Protein AF-A0A3A4ZJ93-F1 (afdb_monomer)

Mean predicted aligned error: 7.64 Å

pLDDT: mean 80.26, std 7.68, range [59.0, 89.44]

Foldseek 3Di:
DCQQVVDPDQEGEDEEQDDDDPVVCVSSVVSNHDYDYDYNVVDDPVVVVVVVVVVCCVDPVNVVPNVVVD

Radius of gyration: 13.87 Å; Cα contacts (8 Å, |Δi|>4): 60; chains: 1; bounding box: 27×27×33 Å

Sequence (70 aa):
MAAIDYCTETHVVYVAASPPSGWCQSLASATGKKIVYLPIGAFSPVTLKKLRQFHVLEGHHVRRYASRYL

Secondary structure (DSSP, 8-state):
-HHHHS--SSEEEEEESSPPPHHHHHHHHHTT-EEEEEEGGGS-HHHHHHHHHHHHHHSTTGGGTGGG--

Structure (mmCIF, N/CA/C/O backbone):
data_AF-A0A3A4ZJ93-F1
#
_entry.id   AF-A0A3A4ZJ93-F1
#
loop_
_atom_site.group_PDB
_atom_site.id
_atom_site.type_symbol
_atom_site.label_atom_id
_atom_site.label_alt_id
_atom_site.label_comp_id
_atom_site.label_asym_id
_atom_site.label_entity_id
_atom_site.label_seq_id
_atom_site.pdbx_PDB_ins_code
_atom_site.Cartn_x
_atom_site.Cartn_y
_atom_site.Cartn_z
_atom_site.occupancy
_atom_site.B_iso_or_equiv
_atom_site.auth_seq_id
_atom_site.auth_comp_id
_atom_site.auth_asym_id
_atom_site.auth_atom_id
_atom_site.pdbx_PDB_model_num
ATOM 1 N N . MET A 1 1 ? -8.927 8.457 -2.304 1.00 61.22 1 MET A N 1
ATOM 2 C CA . MET A 1 1 ? -9.058 7.792 -0.990 1.00 61.22 1 MET A CA 1
ATOM 3 C C . MET A 1 1 ? -9.979 6.581 -1.001 1.00 61.22 1 MET A C 1
ATOM 5 O O . MET A 1 1 ? -10.150 5.971 0.040 1.00 61.22 1 MET A O 1
ATOM 9 N N . ALA A 1 2 ? -10.424 6.123 -2.178 1.00 68.62 2 ALA A N 1
ATOM 10 C CA . ALA A 1 2 ? -11.302 4.965 -2.313 1.00 68.62 2 ALA A CA 1
ATOM 11 C C . ALA A 1 2 ? -10.832 3.706 -1.553 1.00 68.62 2 ALA A C 1
ATOM 13 O O . ALA A 1 2 ? -11.651 2.983 -1.006 1.00 68.62 2 ALA A O 1
ATOM 14 N N . ALA A 1 3 ? -9.520 3.468 -1.450 1.00 72.31 3 ALA A N 1
ATOM 15 C CA . ALA A 1 3 ? -8.989 2.341 -0.684 1.00 72.31 3 ALA A CA 1
ATOM 16 C C . ALA A 1 3 ? -9.251 2.428 0.834 1.00 72.31 3 ALA A C 1
ATOM 18 O O . ALA A 1 3 ? -9.300 1.401 1.490 1.00 72.31 3 ALA A O 1
ATOM 19 N N . ILE A 1 4 ? -9.406 3.622 1.407 1.00 77.25 4 ILE A N 1
ATOM 20 C CA . ILE A 1 4 ? -9.796 3.800 2.813 1.00 77.25 4 ILE A CA 1
ATOM 21 C C . ILE A 1 4 ? -11.324 3.790 2.914 1.00 77.25 4 ILE A C 1
ATOM 23 O O . ILE A 1 4 ? -11.868 3.130 3.788 1.00 77.25 4 ILE A O 1
ATOM 27 N N . ASP A 1 5 ? -12.016 4.441 1.980 1.00 75.31 5 ASP A N 1
ATOM 28 C CA . ASP A 1 5 ? -13.471 4.618 2.054 1.00 75.31 5 ASP A CA 1
ATOM 29 C C . ASP A 1 5 ? -14.259 3.323 1.774 1.00 75.31 5 ASP A C 1
ATOM 31 O O . ASP A 1 5 ? -15.260 3.055 2.430 1.00 75.31 5 ASP A O 1
ATOM 35 N N . TYR A 1 6 ? -13.806 2.496 0.823 1.00 76.38 6 TYR A N 1
ATOM 36 C CA . TYR A 1 6 ? -14.528 1.296 0.364 1.00 76.38 6 TYR A CA 1
ATOM 37 C C . TYR A 1 6 ? -13.950 -0.024 0.878 1.00 76.38 6 TYR A C 1
ATOM 39 O O . TYR A 1 6 ? -14.487 -1.090 0.578 1.00 76.38 6 TYR A O 1
ATOM 47 N N . CYS A 1 7 ? -12.840 0.003 1.616 1.00 76.19 7 CYS A N 1
ATOM 48 C CA . CYS A 1 7 ? -12.266 -1.233 2.130 1.00 76.19 7 CYS A CA 1
ATOM 49 C C . CYS A 1 7 ? -13.153 -1.789 3.248 1.00 76.19 7 CYS A C 1
ATOM 51 O O . CYS A 1 7 ? -13.492 -1.081 4.192 1.00 76.19 7 CYS A O 1
ATOM 53 N N . THR A 1 8 ? -13.520 -3.062 3.163 1.00 80.81 8 THR A N 1
ATOM 54 C CA . THR A 1 8 ? -14.217 -3.768 4.248 1.00 80.81 8 THR A CA 1
ATOM 55 C C . THR A 1 8 ? -13.257 -4.171 5.359 1.00 80.81 8 THR A C 1
ATOM 57 O O . THR A 1 8 ? -13.661 -4.295 6.510 1.00 80.81 8 THR A O 1
ATOM 60 N N . GLU A 1 9 ? -11.972 -4.302 5.030 1.00 84.56 9 GLU A N 1
ATOM 61 C CA . GLU A 1 9 ? -10.948 -4.716 5.973 1.00 84.56 9 GLU A CA 1
ATOM 62 C C . GLU A 1 9 ? -10.395 -3.570 6.815 1.00 84.56 9 GLU A C 1
ATOM 64 O O . GLU A 1 9 ? -10.443 -2.382 6.472 1.00 84.56 9 GLU A O 1
ATOM 69 N N . THR A 1 10 ? -9.849 -3.962 7.961 1.00 86.00 10 THR A N 1
ATOM 70 C CA . THR A 1 10 ? -9.213 -3.064 8.930 1.00 86.00 10 THR A CA 1
ATOM 71 C C . THR A 1 10 ? -7.833 -2.599 8.476 1.00 86.00 10 THR A C 1
ATOM 73 O O . THR A 1 10 ? -7.381 -1.537 8.894 1.00 86.00 10 THR A O 1
ATOM 76 N N . HIS A 1 11 ? -7.158 -3.360 7.612 1.00 86.94 11 HIS A N 1
ATOM 77 C CA . HIS A 1 11 ? -5.796 -3.077 7.168 1.00 86.94 11 HIS A CA 1
ATOM 78 C C . HIS A 1 11 ? -5.777 -2.674 5.696 1.00 86.94 11 HIS A C 1
ATOM 80 O O . HIS A 1 11 ? -6.212 -3.428 4.828 1.00 86.94 11 HIS A O 1
ATOM 86 N N . VAL A 1 12 ? -5.217 -1.499 5.412 1.00 87.94 12 VAL A N 1
ATOM 87 C CA . VAL A 1 12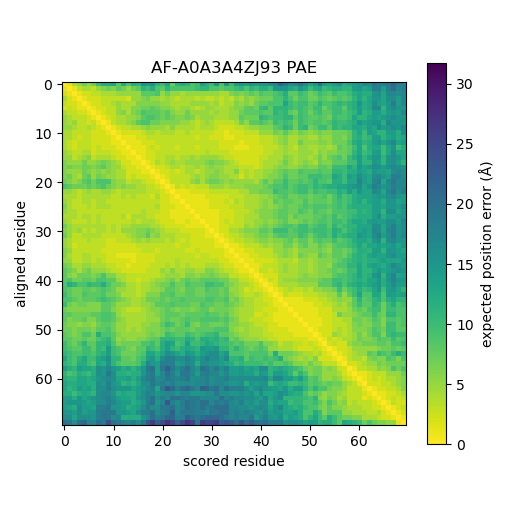 ? -5.064 -0.967 4.055 1.00 87.94 12 VAL A CA 1
ATOM 88 C C . VAL A 1 12 ? -3.578 -0.833 3.754 1.00 87.94 12 VAL A C 1
ATOM 90 O O . VAL A 1 12 ? -2.856 -0.123 4.452 1.00 87.94 12 VAL A O 1
ATOM 93 N N . VAL A 1 13 ? -3.097 -1.507 2.712 1.00 87.56 13 VAL A N 1
ATOM 94 C CA . VAL A 1 13 ? -1.692 -1.404 2.301 1.00 87.56 13 VAL A CA 1
ATOM 95 C C . VAL A 1 13 ? -1.519 -0.200 1.378 1.00 87.56 13 VAL A C 1
ATOM 97 O O . VAL A 1 13 ? -2.182 -0.090 0.349 1.00 87.56 13 VAL A O 1
ATOM 100 N N . TYR A 1 14 ? -0.601 0.694 1.733 1.00 87.19 14 TYR A N 1
ATOM 101 C CA . TYR A 1 14 ? -0.212 1.837 0.917 1.00 87.19 14 TYR A CA 1
ATOM 102 C C . TYR A 1 14 ? 1.150 1.560 0.282 1.00 87.19 14 TYR A C 1
ATOM 104 O O . TYR A 1 14 ? 2.176 1.571 0.964 1.00 87.19 14 TYR A O 1
ATOM 112 N N . VAL A 1 15 ? 1.146 1.288 -1.026 1.00 86.31 15 VAL A N 1
ATOM 113 C CA . VAL A 1 15 ? 2.357 1.010 -1.808 1.00 86.31 15 VAL A CA 1
ATOM 114 C C . VAL A 1 15 ? 2.731 2.241 -2.623 1.00 86.31 15 VAL A C 1
ATOM 116 O O . VAL A 1 15 ? 2.057 2.566 -3.598 1.00 86.31 15 VAL A O 1
ATOM 119 N N . ALA A 1 16 ? 3.806 2.926 -2.237 1.00 85.69 16 ALA A N 1
ATOM 120 C CA . ALA A 1 16 ? 4.283 4.124 -2.928 1.00 85.69 16 ALA A CA 1
ATOM 121 C C . ALA A 1 16 ? 5.789 4.337 -2.722 1.00 85.69 16 ALA A C 1
ATOM 123 O O . ALA A 1 16 ? 6.423 3.649 -1.927 1.00 85.69 16 ALA A O 1
ATOM 124 N N . ALA A 1 17 ? 6.376 5.279 -3.465 1.00 85.25 17 ALA A N 1
ATOM 125 C CA . ALA A 1 17 ? 7.775 5.678 -3.277 1.00 85.25 17 ALA A CA 1
ATOM 126 C C . ALA A 1 17 ? 7.986 6.524 -2.010 1.00 85.25 17 ALA A C 1
ATOM 128 O O . ALA A 1 17 ? 9.069 6.511 -1.432 1.00 85.25 17 ALA A O 1
ATOM 129 N N . SER A 1 18 ? 6.955 7.253 -1.587 1.00 86.50 18 SER A N 1
ATOM 130 C CA . SER A 1 18 ? 6.955 8.117 -0.410 1.00 86.50 18 SER A CA 1
ATOM 131 C C . SER A 1 18 ? 5.928 7.638 0.618 1.00 86.50 18 SER A C 1
ATOM 133 O O . SER A 1 18 ? 4.933 7.014 0.239 1.00 86.50 18 SER A O 1
ATOM 135 N N . PRO A 1 19 ? 6.137 7.923 1.916 1.00 85.19 19 PRO A N 1
ATOM 136 C CA . PRO A 1 19 ? 5.182 7.567 2.959 1.00 85.19 19 PRO A CA 1
ATOM 137 C C . PRO A 1 19 ? 3.836 8.296 2.782 1.00 85.19 19 PRO A C 1
ATOM 139 O O . PRO A 1 19 ? 3.785 9.371 2.176 1.00 85.19 19 PRO A O 1
ATOM 142 N N . PRO A 1 20 ? 2.733 7.736 3.317 1.00 85.06 20 PRO A N 1
ATOM 143 C CA . PRO A 1 20 ? 1.426 8.378 3.263 1.00 85.06 20 PRO A CA 1
ATOM 144 C C . PRO A 1 20 ? 1.443 9.688 4.058 1.00 85.06 20 PRO A C 1
ATOM 146 O O . PRO A 1 20 ? 1.972 9.745 5.172 1.00 85.06 20 PRO A O 1
ATOM 149 N N . SER A 1 21 ? 0.832 10.733 3.497 1.00 84.81 21 SER A N 1
ATOM 150 C CA .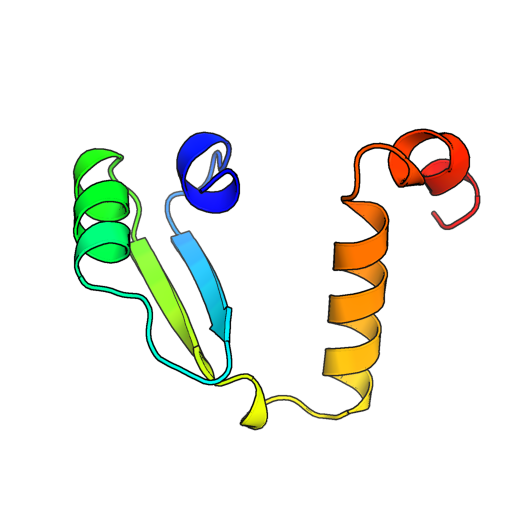 SER A 1 21 ? 0.708 12.033 4.159 1.00 84.81 21 SER A CA 1
ATOM 151 C C . SER A 1 21 ? -0.067 11.924 5.479 1.00 84.81 21 SER A C 1
ATOM 153 O O . SER A 1 21 ? -0.904 11.034 5.652 1.00 84.81 21 SER A O 1
ATOM 155 N N . GLY A 1 22 ? 0.182 12.852 6.411 1.00 83.88 22 GLY A N 1
ATOM 156 C CA . GLY A 1 22 ? -0.486 12.862 7.720 1.00 83.88 22 GLY A CA 1
ATOM 157 C C . GLY A 1 22 ? -2.015 12.869 7.614 1.00 83.88 22 GLY A C 1
ATOM 158 O O . GLY A 1 22 ? -2.686 12.167 8.359 1.00 83.88 22 GLY A O 1
ATOM 159 N N . TRP A 1 23 ? -2.565 13.550 6.606 1.00 85.06 23 TRP A N 1
ATOM 160 C CA . TRP A 1 23 ? -4.006 13.570 6.345 1.00 85.06 23 TRP A CA 1
ATOM 161 C C . TRP A 1 23 ? -4.584 12.187 5.997 1.00 85.06 23 TRP A C 1
ATOM 163 O O . TRP A 1 23 ? -5.651 11.826 6.489 1.00 85.06 23 TRP A O 1
ATOM 173 N N . CYS A 1 24 ? -3.862 11.368 5.221 1.00 83.31 24 CYS A N 1
ATOM 174 C CA . CYS A 1 24 ? -4.274 9.988 4.943 1.00 83.31 24 CYS A CA 1
ATOM 175 C C . CYS A 1 24 ? -4.294 9.133 6.216 1.00 83.31 24 CYS A C 1
ATOM 177 O O . CYS A 1 24 ? -5.198 8.319 6.393 1.00 83.31 24 CYS A O 1
ATOM 179 N N . GLN A 1 25 ? -3.321 9.330 7.109 1.00 84.69 25 GLN A N 1
ATOM 180 C CA . GLN A 1 25 ? -3.268 8.620 8.390 1.00 84.69 25 GLN A CA 1
ATOM 181 C C . GLN A 1 25 ? -4.422 9.042 9.306 1.00 84.69 25 GLN A C 1
ATOM 183 O O . GLN A 1 25 ? -5.063 8.185 9.914 1.00 84.69 25 GLN A O 1
ATOM 188 N N . SER A 1 26 ? -4.740 10.340 9.350 1.00 86.44 26 SER A N 1
ATOM 189 C CA . SER A 1 26 ? -5.893 10.862 10.090 1.00 86.44 26 SER A CA 1
ATOM 190 C C 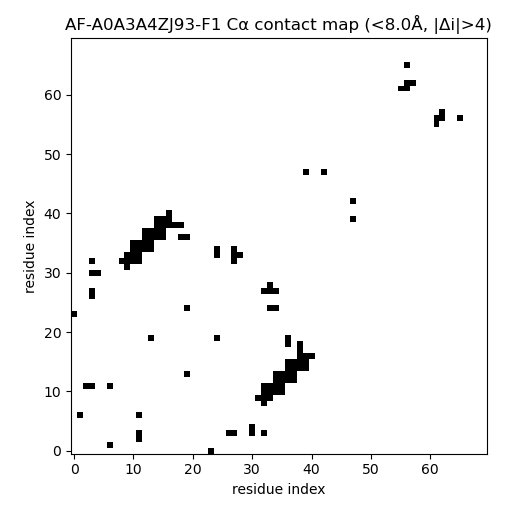. SER A 1 26 ? -7.213 10.295 9.569 1.00 86.44 26 SER A C 1
ATOM 192 O O . SER A 1 26 ? -8.037 9.869 10.375 1.00 86.44 26 SER A O 1
ATOM 194 N N . LEU A 1 27 ? -7.406 10.225 8.245 1.00 85.00 27 LEU A N 1
ATOM 195 C CA . LEU A 1 27 ? -8.628 9.651 7.674 1.00 85.00 27 LEU A CA 1
ATOM 196 C C . LEU A 1 27 ? -8.753 8.152 7.969 1.00 85.00 27 LEU A C 1
ATOM 198 O O . LEU A 1 27 ? -9.834 7.679 8.315 1.00 85.00 27 LEU A O 1
ATOM 202 N N . ALA A 1 28 ? -7.657 7.400 7.852 1.00 86.94 28 ALA A N 1
ATOM 203 C CA . ALA A 1 28 ? -7.666 5.982 8.188 1.00 86.94 28 ALA A CA 1
ATOM 204 C C . ALA A 1 28 ? -8.013 5.764 9.666 1.00 86.94 28 ALA A C 1
ATOM 206 O O . ALA A 1 28 ? -8.900 4.975 9.970 1.00 86.94 28 ALA A O 1
ATOM 207 N N . SER A 1 29 ? -7.411 6.537 10.573 1.00 85.94 29 SER A N 1
ATOM 208 C CA . SER A 1 29 ? -7.738 6.478 12.002 1.00 85.94 29 SER A CA 1
ATOM 209 C C . SER A 1 29 ? -9.217 6.793 12.269 1.00 85.94 29 SER A C 1
ATOM 211 O O . SER A 1 29 ? -9.890 6.049 12.980 1.00 85.94 29 SER A O 1
ATOM 213 N N . ALA A 1 30 ? -9.760 7.832 11.622 1.00 86.69 30 ALA A N 1
ATOM 214 C CA . ALA A 1 30 ? -11.166 8.219 11.753 1.00 86.69 30 ALA A CA 1
ATOM 215 C C . ALA A 1 30 ? -12.148 7.149 11.239 1.00 86.69 30 ALA A C 1
ATOM 217 O O . ALA A 1 30 ? -13.269 7.055 11.729 1.00 86.69 30 ALA A O 1
ATOM 218 N N . THR A 1 31 ? -11.727 6.329 10.274 1.00 83.94 31 THR A N 1
ATOM 219 C CA . THR A 1 31 ? -12.522 5.226 9.707 1.00 83.94 31 THR A CA 1
ATOM 220 C C . THR A 1 31 ? -12.234 3.873 10.371 1.00 83.94 31 THR A C 1
ATOM 222 O O . THR A 1 31 ? -12.729 2.843 9.911 1.00 83.94 31 THR A O 1
ATOM 225 N N . GLY A 1 32 ? -11.442 3.849 11.452 1.00 85.88 32 GLY A N 1
ATOM 226 C CA . GLY A 1 32 ? -11.059 2.622 12.160 1.00 85.88 32 GLY A CA 1
ATOM 227 C C . GLY A 1 32 ? -10.107 1.719 11.369 1.00 85.88 32 GLY A C 1
ATOM 228 O O . GLY A 1 32 ? -10.017 0.520 11.635 1.00 85.88 32 GLY A O 1
ATOM 229 N N . LYS A 1 33 ? -9.407 2.276 10.377 1.00 88.44 33 LYS A N 1
ATOM 230 C CA . LYS A 1 33 ? -8.484 1.568 9.488 1.00 88.44 33 LYS A CA 1
ATOM 231 C C . LYS A 1 33 ? -7.030 1.860 9.832 1.00 88.44 33 LYS A C 1
ATOM 233 O O . LYS A 1 33 ? -6.659 2.957 10.245 1.00 88.44 33 LYS A O 1
ATOM 238 N N . LYS A 1 34 ? -6.171 0.875 9.587 1.00 88.44 34 LYS A N 1
ATOM 239 C CA . LYS A 1 34 ? -4.724 0.964 9.771 1.00 88.44 34 LYS A CA 1
ATOM 240 C C . LYS A 1 34 ? -4.023 0.927 8.420 1.00 88.44 34 LYS A C 1
ATOM 242 O O . LYS A 1 34 ? -4.154 -0.043 7.675 1.00 88.44 34 LYS A O 1
ATOM 247 N N . ILE A 1 35 ? -3.252 1.972 8.121 1.00 89.44 35 ILE A N 1
ATOM 248 C CA . ILE A 1 35 ? -2.424 2.015 6.913 1.00 89.44 35 ILE A CA 1
ATOM 249 C C . ILE A 1 35 ? -1.100 1.300 7.179 1.00 89.44 35 ILE A C 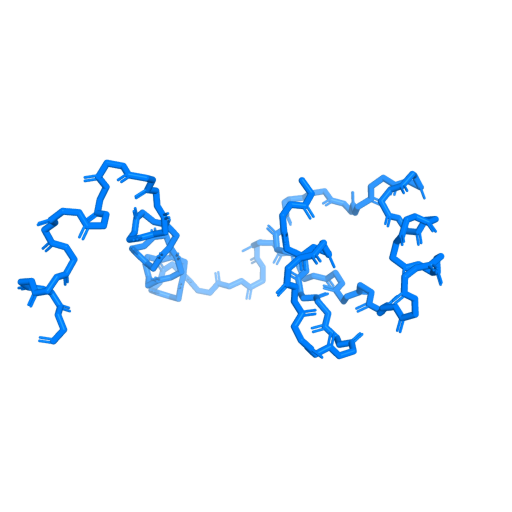1
ATOM 251 O O . ILE A 1 35 ? -0.373 1.650 8.108 1.00 89.44 35 ILE A O 1
ATOM 255 N N . VAL A 1 36 ? -0.765 0.334 6.329 1.00 88.88 36 VAL A N 1
ATOM 256 C CA . VAL A 1 36 ? 0.543 -0.324 6.307 1.00 88.88 36 VAL A CA 1
ATOM 257 C C . VAL A 1 36 ? 1.331 0.232 5.125 1.00 88.88 36 VAL A C 1
ATOM 259 O O . VAL A 1 36 ? 0.974 -0.009 3.974 1.00 88.88 36 VAL A O 1
ATOM 262 N N . TYR A 1 37 ? 2.383 1.006 5.396 1.00 88.75 37 TYR A N 1
ATOM 263 C CA . TYR A 1 37 ? 3.234 1.570 4.347 1.00 88.75 37 TYR A CA 1
ATOM 264 C C . TYR A 1 37 ? 4.259 0.544 3.864 1.00 88.75 37 TYR A C 1
ATOM 266 O O . TYR A 1 37 ? 5.091 0.091 4.650 1.00 88.75 37 TYR A O 1
ATOM 274 N N . LEU A 1 38 ? 4.226 0.222 2.568 1.00 87.06 38 LEU A N 1
ATOM 275 C CA . LEU A 1 38 ? 5.258 -0.570 1.904 1.00 87.06 38 LEU A CA 1
ATOM 276 C C . LEU A 1 38 ? 5.934 0.265 0.803 1.00 87.06 38 LEU A C 1
ATOM 278 O O . LEU A 1 38 ? 5.261 0.692 -0.140 1.00 87.06 38 LEU A O 1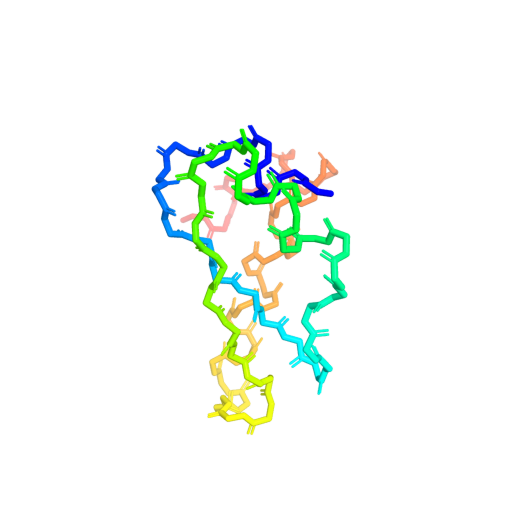
ATOM 282 N N . PRO A 1 39 ? 7.260 0.476 0.864 1.00 86.75 39 PRO A N 1
ATOM 283 C CA . PRO A 1 39 ? 7.967 1.196 -0.183 1.00 86.75 39 PRO A CA 1
ATOM 284 C C . PRO A 1 39 ? 7.961 0.389 -1.485 1.00 86.75 39 PRO A C 1
ATOM 286 O O . PRO A 1 39 ? 8.326 -0.787 -1.510 1.00 86.75 39 PRO A O 1
ATOM 289 N N . ILE A 1 40 ? 7.596 1.034 -2.594 1.00 84.25 40 ILE A N 1
ATOM 290 C CA . ILE A 1 40 ? 7.497 0.378 -3.909 1.00 84.25 40 ILE A CA 1
ATOM 291 C C . ILE A 1 40 ? 8.828 -0.244 -4.372 1.00 84.25 40 ILE A C 1
ATOM 293 O O . ILE A 1 40 ? 8.830 -1.252 -5.075 1.00 84.25 40 ILE A O 1
ATOM 297 N N . GLY A 1 41 ? 9.958 0.319 -3.932 1.00 82.62 41 GLY A N 1
ATOM 298 C CA . GLY A 1 41 ? 11.300 -0.189 -4.228 1.00 82.62 41 GLY A CA 1
ATOM 299 C C . GLY A 1 41 ? 11.645 -1.521 -3.554 1.00 82.62 41 GLY A C 1
ATOM 300 O O . GLY A 1 41 ? 12.606 -2.161 -3.963 1.00 82.62 41 GLY A O 1
ATOM 301 N N . ALA A 1 42 ? 10.866 -1.971 -2.564 1.00 81.56 42 ALA A N 1
ATOM 302 C CA . ALA A 1 42 ? 11.066 -3.273 -1.923 1.00 81.56 42 ALA A CA 1
ATOM 303 C C . ALA A 1 42 ? 10.517 -4.449 -2.751 1.00 81.56 42 ALA A C 1
ATOM 305 O O . ALA A 1 42 ? 10.737 -5.609 -2.408 1.00 81.56 42 ALA A O 1
ATOM 306 N N . PHE A 1 43 ? 9.788 -4.177 -3.836 1.00 84.38 43 PHE A N 1
ATOM 307 C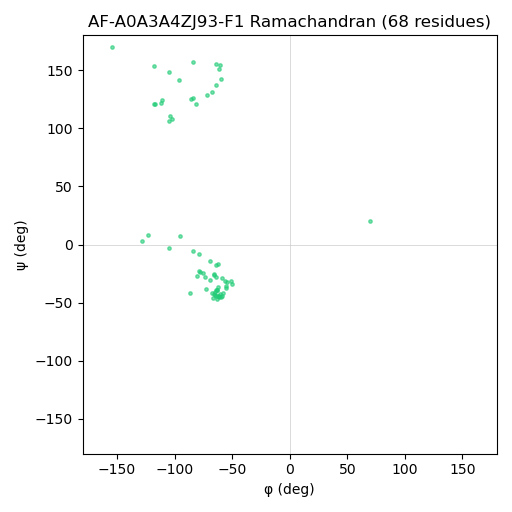 CA . PHE A 1 43 ? 9.178 -5.213 -4.658 1.00 84.38 43 PHE A CA 1
ATOM 308 C C . PHE A 1 43 ? 10.036 -5.563 -5.870 1.00 84.38 43 PHE A C 1
ATOM 310 O O . PHE A 1 43 ? 10.583 -4.696 -6.550 1.00 84.38 43 PHE A O 1
ATOM 317 N N . SER A 1 44 ? 10.068 -6.855 -6.209 1.00 86.50 44 SER A N 1
ATOM 318 C CA . SER A 1 44 ? 10.673 -7.302 -7.462 1.00 86.50 44 SER A CA 1
ATOM 319 C C . SER A 1 44 ? 9.938 -6.700 -8.678 1.00 86.50 44 SER A C 1
ATOM 321 O O . SER A 1 44 ? 8.715 -6.501 -8.626 1.00 86.50 44 SER A O 1
ATOM 323 N N . PRO A 1 45 ? 10.620 -6.486 -9.819 1.00 84.31 45 PRO A N 1
ATOM 324 C CA . PRO A 1 45 ? 9.981 -6.010 -11.049 1.00 84.31 45 PRO A CA 1
ATOM 3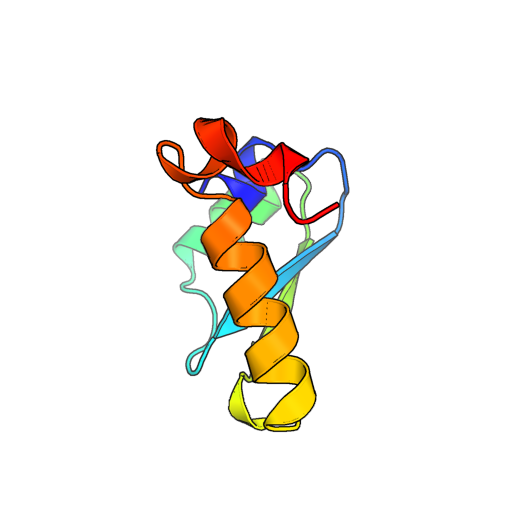25 C C . PRO A 1 45 ? 8.800 -6.882 -11.510 1.00 84.31 45 PRO A C 1
ATOM 327 O O . PRO A 1 45 ? 7.822 -6.367 -12.060 1.00 84.31 45 PRO A O 1
ATOM 330 N N . VAL A 1 46 ? 8.859 -8.193 -11.247 1.00 87.44 46 VAL A N 1
ATOM 331 C CA . VAL A 1 46 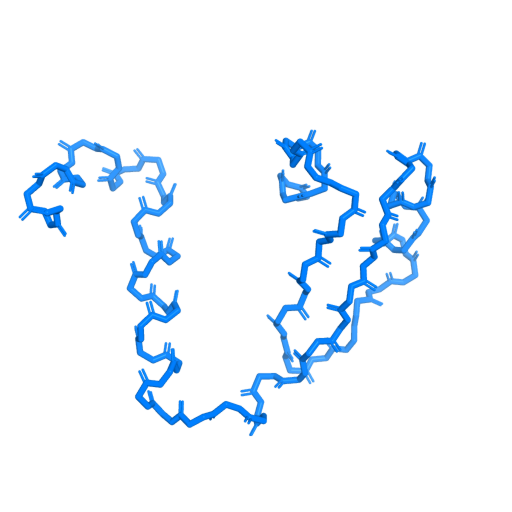? 7.791 -9.156 -11.560 1.00 87.44 46 VAL A CA 1
ATOM 332 C C . VAL A 1 46 ? 6.553 -8.885 -10.706 1.00 87.44 46 VAL A C 1
ATOM 334 O O . VAL A 1 46 ? 5.441 -8.814 -11.232 1.00 87.44 46 VAL A O 1
ATOM 337 N N . THR A 1 47 ? 6.736 -8.669 -9.402 1.00 85.12 47 THR A N 1
ATOM 338 C CA . THR A 1 47 ? 5.639 -8.336 -8.483 1.00 85.12 47 THR A CA 1
ATOM 339 C C . THR A 1 47 ? 5.028 -6.978 -8.827 1.00 85.12 47 THR A C 1
ATOM 341 O O . THR A 1 47 ? 3.807 -6.852 -8.884 1.00 85.12 47 THR A O 1
ATOM 344 N N . LEU A 1 48 ? 5.856 -5.984 -9.165 1.00 82.81 48 LEU A N 1
ATOM 345 C CA . LEU A 1 48 ? 5.384 -4.669 -9.610 1.00 82.81 48 LEU A CA 1
ATOM 346 C C . LEU A 1 48 ? 4.577 -4.739 -10.910 1.00 82.81 48 LEU A C 1
ATOM 348 O O . LEU A 1 48 ? 3.609 -3.998 -11.078 1.00 82.81 48 LEU A O 1
ATOM 352 N N . LYS A 1 49 ? 4.954 -5.616 -11.847 1.00 84.12 49 LYS A N 1
ATOM 353 C CA . LYS A 1 49 ? 4.186 -5.833 -13.081 1.00 84.12 49 LYS A CA 1
ATOM 354 C C . LYS A 1 49 ? 2.798 -6.403 -12.777 1.00 84.12 49 LYS A C 1
ATOM 356 O O . LYS A 1 49 ? 1.820 -5.885 -13.309 1.00 84.12 49 LYS A O 1
ATOM 361 N N . LYS A 1 50 ? 2.707 -7.389 -11.878 1.00 82.75 50 LYS A N 1
ATOM 362 C CA . LYS A 1 50 ? 1.427 -7.968 -11.433 1.00 82.75 50 LYS A CA 1
ATOM 363 C C . LYS A 1 50 ? 0.547 -6.940 -10.712 1.00 82.75 50 LYS A C 1
ATOM 365 O O . LYS A 1 50 ? -0.620 -6.798 -11.061 1.00 82.75 50 LYS A O 1
ATOM 370 N N . LEU A 1 51 ? 1.115 -6.178 -9.772 1.00 79.50 51 LEU A N 1
ATOM 371 C CA . LEU A 1 51 ? 0.395 -5.123 -9.044 1.00 79.50 51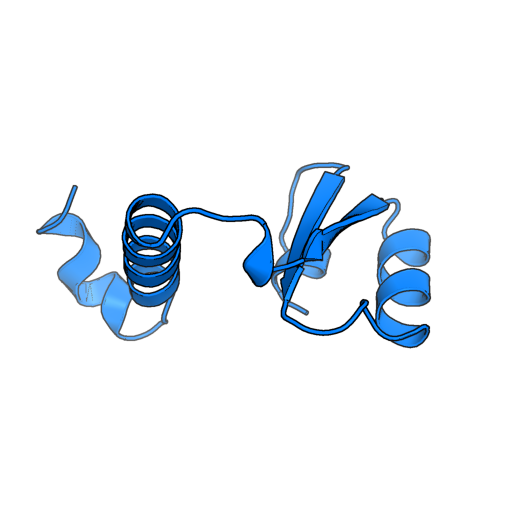 LEU A CA 1
ATOM 372 C C . LEU A 1 51 ? -0.134 -4.033 -9.983 1.00 79.50 51 LEU A C 1
ATOM 374 O O . LEU A 1 51 ? -1.281 -3.615 -9.852 1.00 79.50 51 LEU A O 1
ATOM 378 N N . ARG A 1 52 ? 0.666 -3.603 -10.968 1.00 77.75 52 ARG A N 1
ATOM 379 C CA . ARG A 1 52 ? 0.217 -2.636 -11.981 1.00 77.75 52 ARG A CA 1
ATOM 380 C C . ARG A 1 52 ? -0.892 -3.189 -12.858 1.00 77.75 52 ARG A C 1
ATOM 382 O O . ARG A 1 52 ? -1.847 -2.471 -13.107 1.00 77.75 52 ARG A O 1
ATOM 389 N N . GLN A 1 53 ? -0.789 -4.438 -13.307 1.00 78.88 53 GLN A N 1
ATOM 390 C CA . GLN A 1 53 ? -1.850 -5.066 -14.093 1.00 78.88 53 GLN A CA 1
ATOM 391 C C . GLN A 1 53 ? -3.160 -5.109 -13.300 1.00 78.88 53 GLN A C 1
ATOM 393 O O . GLN A 1 53 ? -4.193 -4.708 -13.822 1.00 78.88 53 GLN A O 1
ATOM 398 N N . PHE A 1 54 ? -3.108 -5.500 -12.025 1.00 73.56 54 PHE A N 1
ATOM 399 C CA . PHE A 1 54 ? -4.279 -5.492 -11.150 1.00 73.56 54 PHE A CA 1
ATOM 400 C C . PHE A 1 54 ? -4.853 -4.081 -10.951 1.00 73.56 54 PHE A C 1
ATOM 402 O O . PHE A 1 54 ? -6.058 -3.887 -11.064 1.00 73.56 54 PHE A O 1
ATOM 409 N N . HIS A 1 55 ? -4.002 -3.077 -10.725 1.00 71.00 55 HIS A N 1
ATOM 410 C CA . HIS A 1 55 ? -4.451 -1.689 -10.607 1.00 71.00 55 HIS A CA 1
ATOM 411 C C . HIS A 1 55 ? -5.078 -1.164 -11.905 1.00 71.00 55 HIS A C 1
ATOM 413 O O . HIS A 1 55 ? -6.097 -0.484 -11.864 1.00 71.00 55 HIS A O 1
ATOM 419 N N . VAL A 1 56 ? -4.519 -1.523 -13.065 1.00 69.56 56 VAL A N 1
ATOM 420 C CA . VAL A 1 56 ? -5.121 -1.201 -14.364 1.00 69.56 56 VAL A CA 1
ATOM 421 C C . VAL A 1 56 ? -6.532 -1.786 -14.441 1.00 69.56 56 VAL A C 1
ATOM 423 O O . VAL A 1 56 ? -7.443 -1.070 -14.842 1.00 69.56 56 VAL A O 1
ATOM 426 N N . LEU A 1 57 ? -6.747 -3.021 -13.972 1.00 69.38 57 LEU A N 1
ATOM 427 C CA . LEU A 1 57 ? -8.072 -3.657 -13.924 1.00 69.38 57 LEU A CA 1
ATOM 428 C C . LEU A 1 57 ? -9.089 -2.960 -12.997 1.00 69.38 57 LEU A C 1
ATOM 430 O O . LEU A 1 57 ? -10.290 -3.165 -13.167 1.00 69.38 57 LEU A O 1
ATOM 434 N N . GLU A 1 58 ? -8.650 -2.106 -12.070 1.00 65.88 58 GLU A N 1
ATOM 435 C CA . GLU A 1 58 ? -9.527 -1.371 -11.145 1.00 65.88 58 GLU A CA 1
ATOM 436 C C . GLU A 1 58 ? -10.199 -0.143 -11.795 1.00 65.88 58 GLU A C 1
ATOM 438 O O . GLU A 1 58 ? -11.286 0.267 -11.380 1.00 65.88 58 GLU A O 1
ATOM 443 N N . GLY A 1 59 ? -9.620 0.408 -12.869 1.00 70.62 59 GLY A N 1
ATOM 444 C CA . GLY A 1 59 ? -10.135 1.611 -13.526 1.00 70.62 59 GLY A CA 1
ATOM 445 C C . GLY A 1 59 ? -11.569 1.459 -14.058 1.00 70.62 59 GLY A C 1
ATOM 446 O O . GLY A 1 59 ? -11.940 0.436 -14.632 1.00 70.62 59 GLY A O 1
ATOM 447 N N . HIS A 1 60 ? -12.387 2.517 -13.951 1.00 71.38 60 HIS A N 1
ATOM 448 C CA . HIS A 1 60 ? -13.805 2.491 -14.358 1.00 71.38 60 HIS A CA 1
ATOM 449 C C . HIS A 1 60 ? -14.015 2.044 -15.818 1.00 71.38 60 HIS A C 1
ATOM 451 O O . HIS A 1 60 ? -14.958 1.318 -16.124 1.00 71.38 60 HIS A O 1
ATOM 457 N N . HIS A 1 61 ? -13.121 2.450 -16.723 1.00 74.75 61 HIS A N 1
ATOM 458 C CA . HIS A 1 61 ? -13.155 2.027 -18.126 1.00 74.75 61 HIS A CA 1
ATOM 459 C C . HIS A 1 61 ? -12.802 0.540 -18.306 1.00 74.75 61 HIS A C 1
ATOM 461 O O . HIS A 1 61 ? -13.314 -0.124 -19.205 1.00 74.75 61 HIS A O 1
ATOM 467 N N . VAL A 1 62 ? -11.962 0.012 -17.420 1.00 68.62 62 VAL A N 1
ATOM 468 C CA . VAL A 1 62 ? -11.369 -1.325 -17.498 1.00 68.62 62 VAL A CA 1
ATOM 469 C C . VAL A 1 62 ? -12.341 -2.400 -17.011 1.00 68.62 62 VAL A C 1
ATOM 471 O O . VAL A 1 62 ? -12.366 -3.502 -17.560 1.00 68.62 62 VAL A O 1
ATOM 474 N N . ARG A 1 63 ? -13.277 -2.039 -16.118 1.00 69.56 63 ARG A N 1
ATOM 475 C CA . ARG A 1 63 ? -14.406 -2.896 -15.702 1.00 69.56 63 ARG A CA 1
ATOM 476 C C . ARG A 1 63 ? -15.207 -3.477 -16.875 1.00 69.56 63 ARG A C 1
ATOM 478 O O . ARG A 1 63 ? -15.700 -4.594 -16.767 1.00 69.56 63 ARG A O 1
ATOM 485 N N . ARG A 1 64 ? -15.312 -2.762 -18.006 1.00 76.94 64 ARG A N 1
ATOM 486 C CA . ARG A 1 64 ? -16.054 -3.229 -19.197 1.00 76.94 64 ARG A CA 1
ATOM 487 C C . ARG A 1 64 ? -15.439 -4.456 -19.867 1.00 76.94 64 ARG A C 1
ATOM 489 O O . ARG A 1 64 ? -16.150 -5.173 -20.562 1.00 76.94 64 ARG A O 1
ATOM 496 N N . TYR A 1 65 ? -14.137 -4.675 -19.706 1.00 75.75 65 TYR A N 1
ATOM 497 C CA . TYR A 1 65 ? -13.423 -5.769 -20.365 1.00 75.75 65 TYR A CA 1
ATOM 498 C C . TYR A 1 65 ? -12.599 -6.629 -19.402 1.00 75.75 65 TYR A C 1
ATOM 500 O O . TYR A 1 65 ? -11.944 -7.570 -19.845 1.00 75.75 65 TYR A O 1
ATOM 508 N N . ALA A 1 66 ? -12.665 -6.354 -18.096 1.00 72.94 66 ALA A N 1
ATOM 509 C CA . ALA A 1 66 ? -11.965 -7.103 -17.056 1.00 72.94 66 ALA A CA 1
ATOM 510 C C . ALA A 1 66 ? -12.293 -8.607 -17.072 1.00 72.94 66 ALA A C 1
ATOM 512 O O . ALA A 1 66 ? -11.413 -9.417 -16.803 1.00 72.94 66 ALA A O 1
ATOM 513 N N . SER A 1 67 ? -13.509 -8.995 -17.479 1.00 70.94 67 SER A N 1
ATOM 514 C CA . SER A 1 67 ? -13.923 -10.402 -17.601 1.00 70.94 67 SER A CA 1
ATOM 515 C C . SER A 1 67 ? -13.114 -11.217 -18.614 1.00 70.94 67 SER A C 1
ATOM 517 O O . SER A 1 67 ? -13.150 -12.439 -18.566 1.00 70.94 67 SER A O 1
ATOM 519 N N . ARG A 1 68 ? -12.375 -10.568 -19.522 1.00 73.75 68 ARG A N 1
ATOM 520 C CA . ARG A 1 68 ? -11.508 -11.237 -20.510 1.00 73.75 68 ARG A CA 1
ATOM 521 C C . ARG A 1 68 ? -10.125 -11.598 -19.962 1.00 73.75 68 ARG A C 1
ATOM 523 O O . ARG A 1 68 ? -9.334 -12.196 -20.684 1.00 73.75 68 ARG A O 1
ATOM 530 N N . TYR A 1 69 ? -9.821 -11.180 -18.736 1.00 59.00 69 TYR A N 1
ATOM 531 C CA . TYR A 1 69 ? -8.512 -11.326 -18.095 1.00 59.00 69 TYR A CA 1
ATOM 532 C C . TYR A 1 69 ? -8.583 -12.084 -16.758 1.00 59.00 69 TYR A C 1
ATOM 534 O O . TYR A 1 69 ? -7.583 -12.113 -16.039 1.00 59.00 69 TYR A O 1
ATOM 542 N N . LEU A 1 70 ? -9.754 -12.647 -16.430 1.00 60.03 70 LEU A N 1
ATOM 543 C CA . LEU A 1 70 ? -9.977 -13.558 -15.304 1.00 60.03 70 LEU A CA 1
ATOM 544 C C . LEU A 1 70 ? -9.710 -15.005 -15.720 1.00 60.03 70 LEU A C 1
ATOM 546 O O . LEU A 1 70 ? -10.075 -15.353 -16.866 1.00 60.03 70 LEU A O 1
#

Solvent-accessible surface area (backbone atoms only — not comparable to full-atom values): 4330 Å² total; per-residue (Å²): 110,63,70,68,76,70,46,90,61,52,70,38,77,46,75,31,89,64,81,82,53,70,66,57,53,52,52,24,53,75,70,68,30,44,78,44,80,42,55,50,84,79,51,54,73,69,56,49,50,52,52,48,54,55,54,54,48,66,37,83,78,31,58,80,55,40,79,79,77,110

Nearest PDB structures (foldseek):
  3hrl-assembly1_A  TM=5.481E-01  e=4.461E+00  Neisseria gonorrhoeae FA 1090
  3x43-assembly2_F  TM=4.560E-01  e=4.461E+00  Streptomyces lavendulae
  5b55-assembly1_B  TM=4.126E-01  e=3.174E+00  Fusobacterium nucleatum subsp. nucleatum ATCC 25586
  5wfd-assembly1_A  TM=4.244E-01  e=4.776E+00  Thermochaetoides thermophila DSM 1495
  4m2j-assembly1_A  TM=3.956E-01  e=4.461E+00  Streptomyces lavendulae subsp. lavendulae

=== Feature glossary ===
Reading guide. The protein is described through the following features:

Foldseek 3Di. A 3Di character summarizes, for each residue, the relative orientation of the Cα frame of its nearest spatial neighbor. Because it encodes fold topology rather than chemistry, 3Di alignments detect remote structural similarity that sequence alignment misses.

Contact-map, Ramachandran, and PAE plots. Plot images: a contact map (which residues are close in 3D, as an N×N binary image), a Ramachandran scatter (backbone torsion angles, revealing secondary-structure composition at a glance), and — for AlphaFold structures — a PAE heatmap (pairwise prediction confidence).

Radius of gyration, Cα contacts, bounding box. Radius of gyration (Rg) is the root-mean-square distance of Cα atoms from their centroid — a single number for overall size and compactness. A globular domain of N residues has Rg ≈ 2.2·N^0.38 Å; an extended or disordered chain has a much larger Rg. The Cα contact count is the number of residue pairs whose Cα atoms are within 8 Å and are more than four positions apart in sequence — a standard proxy for tertiary packing density. The bounding box is the smallest axis-aligned box enclosing all Cα atoms.

Secondary structure (8-state, DSSP). Eight-state secondary structure (DSSP): H is the canonical α-helix, G the tighter 3₁₀-helix, I the wider π-helix; E/B are β-structure, T and S are turns and bends, and '-' is everything else. DSSP derives these from the pattern of main-chain N–H···O=C hydrogen bonds, not from the sequence.

B-factor. B-factor (Debye–Waller factor) reflects atomic displacement in the crystal lattice. It is an experimental observable (units Å²), not a prediction; low values mean the atom is pinned down, high values mean it moves or is heterogeneous across the crystal.

pLDDT. pLDDT is the predicted lDDT-Cα score: AlphaFold's confidence that the local environment of each residue (all inter-atomic distances within 15 Å) is correctly placed. It is a per-residue number between 0 and 100, with higher meaning more reliable.

Nearest PDB structures. Nearest PDB neighbors are the top structural matches found by Foldseek when searching this structure against the entire Protein Data Bank. Each hit reports a TM-score (0 to 1; >0.5 almost always implies the same fold) and an E-value. These are *structural* homologs — they may share no detectable sequence similarity.

Solvent-accessible surface area. Accessible surface area quantifies burial. A residue with SASA near zero is packed into the hydrophobic core; one with SASA >100 Å² sits on the surface. Computed here via the Shrake–Rupley numerical algorithm with a 1.4 Å probe.

Rendered structure images. Structure images are PyMOL renders from six orthogonal camera directions. Cartoon representation draws helices as coils and strands as arrows; sticks shows the backbone as bonds; surface shows the solvent-excluded envelope. Rainbow coloring maps sequence position to hue (blue→red, N→C); chain coloring assigns a distinct color per polypeptide.

Backbone torsions (φ/ψ). φ (phi) and ψ (psi) are the two rotatable backbone dihedrals per residue: φ is the C(i-1)–N–Cα–C torsion, ψ is the N–Cα–C–N(i+1) torsion, both in degrees on (−180°, 180°]. α-helical residues cluster near (−60°, −45°); β-strand residues near (−120°, +130°). A Ramachandran plot is simply a scatter of (φ, ψ) for every residue.

Predicted aligned error. Predicted Aligned Error (PAE) is an AlphaFold confidence matrix: entry (i, j) is the expected error in the position of residue j, in ångströms, when the prediction is superimposed on the true structure at residue i. Low PAE within a block of residues means that block is internally rigid and well-predicted; high PAE between two blocks means their relative placement is uncertain even if each block individually is confident.

mmCIF coordinates. Structure coordinates are given as an mmCIF _atom_site loop: one row per atom with element, residue name, chain id, sequence number, and x/y/z position in Å. Only the four main-chain atoms per residue are included here; side chains are omitted to keep the record compact.

InterPro / GO / CATH / organism. Database cross-references. InterPro integrates a dozen domain/family signature databases into unified entries with residue-range hits. GO terms attach function/process/location labels with evidence codes. CATH codes position the fold in a four-level structural taxonomy. Organism is the NCBI-taxonomy species name.

Secondary structure (3-state, P-SEA). SS3 is a coarse helix/strand/coil call (letters a/b/c) made by the P-SEA algorithm from inter-Cα distances and dihedrals. It is less detailed than DSSP but needs only Cα positions.

Sequence. Sequence gives the chain of amino acids in standard one-letter code (A=alanine, C=cysteine, …, Y=tyrosine), read N→C. It is the only feature that is directly encoded by the gene; all structural features are derived from the folded form of this sequence.